Protein AF-A0A1E5VH76-F1 (afdb_monomer_lite)

Radius of gyration: 13.34 Å; chains: 1; bounding box: 28×21×42 Å

Sequence (83 aa):
MFPPGAMPRLEAFEFSIQLKDFSGGEFALDDLALGHLPSLQSVVVHLLDKWDVSKKIVRKVEEKLSHEADVHPNHPLLSTYYF

Organism: NCBI:txid888268

pLDDT: mean 89.19, std 12.12, range [45.88, 98.12]

Secondary structure (DSSP, 8-state):
-PPTT--TT--EEEEEEEGGGGTTSS--GGGG--TT-TT--EEEEEEE-GGGS-HHHHHHHHHHHHHHHHHSTT-PEEEEEE-

Structure (mmCIF, N/CA/C/O backbone):
data_AF-A0A1E5VH76-F1
#
_entry.id   AF-A0A1E5VH76-F1
#
loop_
_atom_site.group_PDB
_atom_site.id
_atom_site.type_symbol
_atom_site.label_atom_id
_atom_site.label_alt_id
_atom_site.label_comp_id
_atom_site.label_asym_id
_atom_site.label_entity_id
_atom_site.label_seq_id
_atom_site.pdbx_PDB_ins_code
_atom_site.Cartn_x
_atom_site.Cartn_y
_atom_site.Cartn_z
_atom_site.occupancy
_atom_site.B_iso_or_equiv
_atom_site.auth_seq_id
_atom_site.auth_comp_id
_atom_site.auth_asym_id
_atom_site.auth_atom_id
_atom_site.pdbx_PDB_model_num
ATOM 1 N N . MET A 1 1 ? 4.134 5.306 -27.322 1.00 48.59 1 MET A N 1
ATOM 2 C CA . MET A 1 1 ? 2.862 6.027 -27.111 1.00 48.59 1 MET A CA 1
ATOM 3 C C . MET A 1 1 ? 2.114 5.270 -26.034 1.00 48.59 1 MET A C 1
ATOM 5 O O . MET A 1 1 ? 2.007 4.058 -26.160 1.00 48.59 1 MET A O 1
ATOM 9 N N . PHE A 1 2 ? 1.732 5.925 -24.942 1.00 46.72 2 PHE A N 1
ATOM 10 C CA . PHE A 1 2 ? 1.047 5.256 -23.839 1.00 46.72 2 PHE A CA 1
ATOM 11 C C 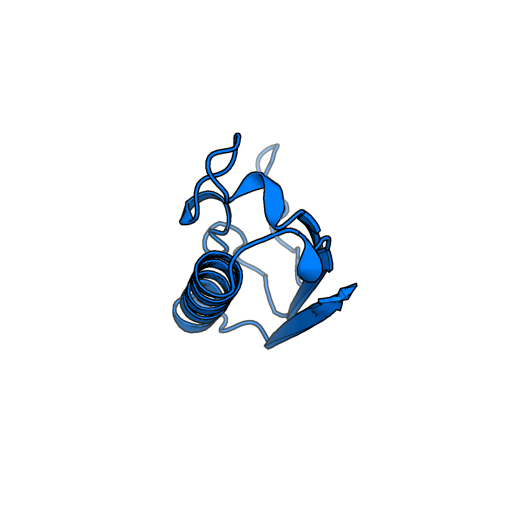. PHE A 1 2 ? -0.462 5.236 -24.091 1.00 46.72 2 PHE A C 1
ATOM 13 O O . PHE A 1 2 ? -0.973 6.216 -24.639 1.00 46.72 2 PHE A O 1
ATOM 20 N N . PRO A 1 3 ? -1.165 4.137 -23.769 1.00 55.78 3 PRO A N 1
ATOM 21 C CA . PRO A 1 3 ? -2.601 4.076 -23.977 1.00 55.78 3 PRO A CA 1
ATOM 22 C C . PRO A 1 3 ? -3.299 5.140 -23.114 1.00 55.78 3 PRO A C 1
ATOM 24 O O . PRO A 1 3 ? -2.823 5.444 -22.015 1.00 55.78 3 PRO A O 1
ATOM 27 N N . PRO A 1 4 ? -4.417 5.714 -23.586 1.00 45.88 4 PRO A N 1
ATOM 28 C CA . PRO A 1 4 ? -5.213 6.639 -22.788 1.00 45.88 4 PRO A CA 1
ATOM 29 C C . PRO A 1 4 ? -5.581 5.997 -21.439 1.00 45.88 4 PRO A C 1
ATOM 31 O O . PRO A 1 4 ? -6.181 4.926 -21.419 1.00 45.88 4 PRO A O 1
ATOM 34 N N . GLY A 1 5 ? -5.184 6.627 -20.327 1.00 58.31 5 GLY A N 1
ATOM 35 C CA . GLY A 1 5 ? -5.448 6.157 -18.957 1.00 58.31 5 GLY A CA 1
ATOM 36 C C . GLY A 1 5 ? -4.251 5.545 -18.216 1.00 58.31 5 GLY A C 1
ATOM 37 O O . GLY A 1 5 ? -4.288 5.448 -16.995 1.00 58.31 5 GLY A O 1
ATOM 38 N N . ALA A 1 6 ? -3.158 5.202 -18.901 1.00 58.41 6 ALA A N 1
ATOM 39 C CA . ALA A 1 6 ? -1.929 4.789 -18.232 1.00 58.41 6 ALA A CA 1
ATOM 40 C C . ALA A 1 6 ? -1.076 6.028 -17.948 1.00 58.41 6 ALA A C 1
ATOM 42 O O . ALA A 1 6 ? -0.547 6.622 -18.886 1.00 58.41 6 ALA A O 1
ATOM 43 N N . MET A 1 7 ? -0.943 6.407 -16.672 1.00 69.12 7 MET A N 1
ATOM 44 C CA . MET A 1 7 ? 0.155 7.242 -16.175 1.00 69.12 7 MET A CA 1
ATOM 45 C C . MET A 1 7 ? 1.378 6.339 -15.972 1.00 69.12 7 MET A C 1
ATOM 47 O O . MET A 1 7 ? 1.607 5.797 -14.897 1.00 69.12 7 MET A O 1
ATOM 51 N N . PRO A 1 8 ? 2.183 6.116 -17.007 1.00 64.50 8 PRO A N 1
ATOM 52 C CA . PRO A 1 8 ? 3.093 4.981 -17.090 1.00 64.50 8 PRO A CA 1
ATOM 53 C C . PRO A 1 8 ? 4.522 5.379 -16.727 1.00 64.50 8 PRO A C 1
ATOM 55 O O . PRO A 1 8 ? 5.449 4.625 -16.968 1.00 64.50 8 PRO A O 1
ATOM 58 N N . ARG A 1 9 ? 4.684 6.607 -16.232 1.00 81.88 9 ARG A N 1
ATOM 59 C CA . ARG A 1 9 ? 5.900 7.209 -15.692 1.00 81.88 9 ARG A CA 1
ATOM 60 C C . ARG A 1 9 ? 5.605 7.851 -14.336 1.00 81.88 9 ARG A C 1
ATOM 62 O O . ARG A 1 9 ? 6.319 8.754 -13.923 1.00 81.88 9 ARG A O 1
ATOM 69 N N . LEU A 1 10 ? 4.495 7.476 -13.694 1.00 90.44 10 LEU A N 1
ATOM 70 C CA . LEU A 1 10 ? 4.187 7.985 -12.367 1.00 90.44 10 LEU A CA 1
ATOM 71 C C . LEU A 1 10 ? 5.172 7.354 -11.390 1.00 90.44 10 LEU A C 1
ATOM 73 O O . LEU A 1 10 ? 5.007 6.205 -11.001 1.00 90.44 10 LEU A O 1
ATOM 77 N N . GLU A 1 11 ? 6.227 8.096 -11.079 1.00 93.75 11 GLU A N 1
ATOM 78 C CA . GLU A 1 11 ? 7.300 7.655 -10.189 1.00 93.75 11 GLU A CA 1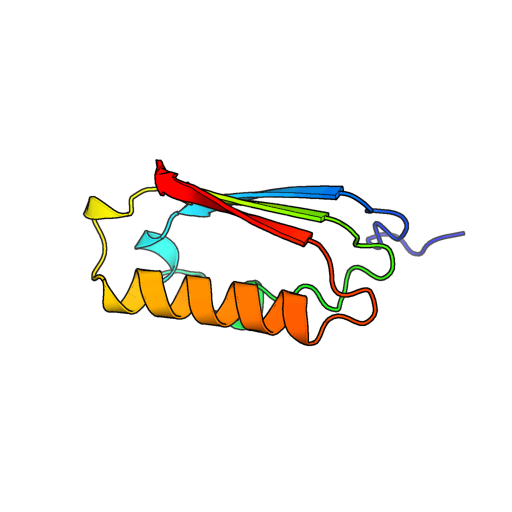
ATOM 79 C C . GLU A 1 11 ? 6.989 7.988 -8.729 1.00 93.75 11 GLU A C 1
ATOM 81 O O . GLU A 1 11 ? 7.247 7.175 -7.845 1.00 93.75 11 GLU A O 1
ATOM 86 N N . ALA A 1 12 ? 6.375 9.143 -8.473 1.00 95.25 12 ALA A N 1
ATOM 87 C CA . ALA A 1 12 ? 5.936 9.562 -7.149 1.00 95.25 12 ALA A CA 1
ATOM 88 C C . ALA A 1 12 ? 4.425 9.783 -7.154 1.00 95.25 12 ALA A C 1
ATOM 90 O O . ALA A 1 12 ? 3.916 10.538 -7.986 1.00 95.25 12 ALA A O 1
ATOM 91 N N . PHE A 1 13 ? 3.719 9.135 -6.230 1.00 94.62 13 PHE A N 1
ATOM 92 C CA . PHE A 1 13 ? 2.276 9.266 -6.096 1.00 94.62 13 PHE A CA 1
ATOM 93 C C . PHE A 1 13 ? 1.894 9.674 -4.677 1.00 94.62 13 PHE A C 1
ATOM 95 O O . PHE A 1 13 ? 2.222 8.990 -3.713 1.00 94.62 13 PHE A O 1
ATOM 102 N N . GLU A 1 14 ? 1.197 10.797 -4.555 1.00 96.12 14 GLU A N 1
ATOM 103 C CA . GLU A 1 14 ? 0.740 11.334 -3.280 1.00 96.12 14 GLU A CA 1
ATOM 104 C C . GLU A 1 14 ? -0.776 11.503 -3.309 1.00 96.12 14 GLU A C 1
ATOM 106 O O . GLU A 1 14 ? -1.319 12.098 -4.243 1.00 96.12 14 GLU A O 1
ATOM 111 N N . PHE A 1 15 ? -1.462 10.963 -2.303 1.00 95.00 15 PHE A N 1
ATOM 112 C CA . PHE A 1 15 ? -2.916 11.046 -2.203 1.00 95.00 15 PHE A CA 1
ATOM 113 C C . PHE A 1 15 ? -3.408 10.944 -0.756 1.00 95.00 15 PHE A C 1
ATOM 115 O O . PHE A 1 15 ? -2.678 10.543 0.152 1.00 95.00 15 PHE A O 1
ATOM 122 N N . SER A 1 16 ? -4.671 11.312 -0.545 1.00 95.62 16 SER A N 1
ATOM 123 C CA . SER A 1 16 ? -5.323 11.272 0.765 1.00 95.62 16 SER A CA 1
ATOM 124 C C . SER A 1 16 ? -6.437 10.235 0.788 1.00 95.62 16 SER A C 1
ATOM 126 O O . SER A 1 16 ? -7.180 10.091 -0.181 1.00 95.62 16 SER A O 1
ATOM 128 N N . ILE A 1 17 ? -6.582 9.556 1.921 1.00 93.94 17 ILE A N 1
ATOM 129 C CA . ILE A 1 17 ? -7.640 8.587 2.190 1.00 93.94 17 ILE A CA 1
ATOM 130 C C . ILE A 1 17 ? -8.459 9.081 3.379 1.00 93.94 17 ILE A C 1
ATOM 132 O O . ILE A 1 17 ? -7.905 9.344 4.446 1.00 93.94 17 ILE A O 1
ATOM 136 N N . GLN A 1 18 ? -9.781 9.136 3.229 1.00 94.00 18 GLN A N 1
ATOM 137 C CA . GLN A 1 18 ? -10.684 9.272 4.370 1.00 94.00 18 GLN A CA 1
ATOM 138 C C . GLN A 1 18 ? -10.939 7.881 4.953 1.00 94.00 18 GLN A C 1
ATOM 140 O O . GLN A 1 18 ? -11.579 7.037 4.330 1.00 94.00 18 GLN A O 1
ATOM 145 N N . LEU A 1 19 ? -10.435 7.606 6.158 1.00 92.44 19 LEU A N 1
ATOM 146 C CA . LEU A 1 19 ? -10.514 6.258 6.733 1.00 92.44 19 LEU A CA 1
ATOM 147 C C . LEU A 1 19 ? -11.957 5.785 6.966 1.00 92.44 19 LEU A C 1
ATOM 149 O O . LEU A 1 19 ? -12.223 4.579 6.948 1.00 92.44 19 LEU A O 1
ATOM 153 N N . LYS A 1 20 ? -12.893 6.719 7.171 1.00 91.56 20 LYS A N 1
ATOM 154 C CA . LYS A 1 20 ? -14.323 6.421 7.331 1.00 91.56 20 LYS A CA 1
ATOM 155 C C . LYS A 1 20 ? -14.929 5.743 6.104 1.00 91.56 20 LYS A C 1
ATOM 157 O O . LYS A 1 20 ? -15.823 4.915 6.267 1.00 91.56 20 LYS A O 1
ATOM 162 N N . ASP A 1 21 ? -14.378 5.990 4.919 1.00 91.75 21 ASP A N 1
ATOM 163 C CA . ASP A 1 21 ? -14.861 5.400 3.672 1.00 91.75 21 ASP A CA 1
ATOM 164 C C . ASP A 1 21 ? -14.636 3.877 3.629 1.00 91.75 21 ASP A C 1
ATOM 166 O O . ASP A 1 21 ? -15.379 3.153 2.974 1.00 91.75 21 ASP A O 1
ATOM 170 N N . PHE A 1 22 ? -13.688 3.366 4.424 1.00 90.06 22 PHE A N 1
ATOM 171 C CA . PHE A 1 22 ? -13.407 1.934 4.585 1.00 90.06 22 PHE A CA 1
ATOM 172 C C . PHE A 1 22 ? -14.200 1.285 5.733 1.00 90.06 22 PHE A C 1
ATOM 174 O O . PHE A 1 22 ? -14.127 0.071 5.947 1.00 90.06 22 PHE A O 1
ATOM 181 N N . SER A 1 23 ? -14.983 2.062 6.489 1.00 85.75 23 SER A N 1
ATOM 182 C CA . SER A 1 23 ? -15.824 1.573 7.589 1.00 85.75 23 SER A CA 1
ATOM 183 C C . SER A 1 23 ? -17.231 1.178 7.111 1.00 85.75 23 SER A C 1
ATOM 185 O O . SER A 1 23 ? -18.227 1.502 7.757 1.00 85.75 23 SER A O 1
ATOM 187 N N . GLY A 1 24 ? -17.308 0.455 5.987 1.00 77.81 24 GLY A N 1
ATOM 188 C CA . GLY A 1 24 ? -18.566 0.069 5.330 1.00 77.81 24 GLY A CA 1
ATOM 189 C C . GLY A 1 24 ? -19.074 1.076 4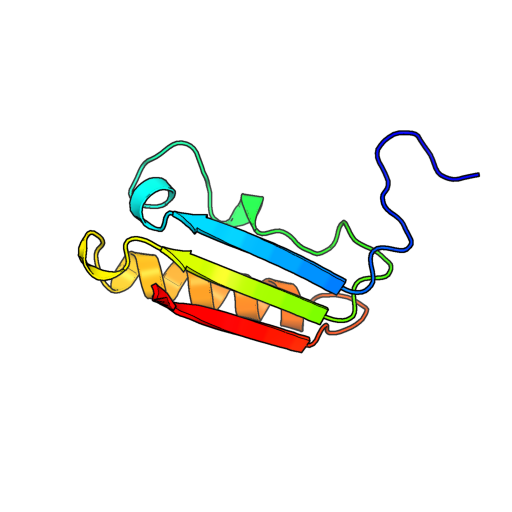.292 1.00 77.81 24 GLY A C 1
ATOM 190 O O . GLY A 1 24 ? -20.260 1.047 3.972 1.00 77.81 24 GLY A O 1
ATOM 191 N N . GLY A 1 25 ? -18.201 1.972 3.820 1.00 73.81 25 GLY A N 1
ATOM 192 C CA . GLY A 1 25 ? -18.483 2.933 2.756 1.00 73.81 25 GLY A CA 1
ATOM 193 C C . GLY A 1 25 ? -18.234 2.369 1.353 1.00 73.81 25 GLY A C 1
ATOM 194 O O . GLY A 1 25 ? -18.288 1.161 1.134 1.00 73.81 25 GLY A O 1
ATOM 195 N N . GLU A 1 26 ? -18.000 3.273 0.401 1.00 81.38 26 GLU A N 1
ATOM 196 C CA . GLU A 1 26 ? -17.897 2.982 -1.037 1.00 81.38 26 GLU A CA 1
ATOM 197 C C . GLU A 1 26 ? -16.641 2.180 -1.415 1.00 81.38 26 GLU A C 1
ATOM 199 O O . GLU A 1 26 ? -16.668 1.443 -2.399 1.00 81.38 26 GLU A O 1
ATOM 204 N N . PHE A 1 27 ? -15.572 2.277 -0.619 1.00 86.25 27 PHE A N 1
ATOM 205 C CA . PHE A 1 27 ? -14.259 1.740 -0.971 1.00 86.25 27 PHE A CA 1
ATOM 206 C C . PHE A 1 27 ? -13.945 0.413 -0.271 1.00 86.25 27 PHE A C 1
ATOM 208 O O . PHE A 1 27 ? -14.120 0.241 0.942 1.00 86.25 27 PHE A O 1
ATOM 215 N N . ALA A 1 28 ? -13.414 -0.525 -1.049 1.00 90.44 28 ALA A N 1
ATOM 216 C CA . ALA A 1 28 ? -12.849 -1.782 -0.593 1.00 90.44 28 ALA A CA 1
ATOM 217 C C . ALA A 1 28 ? -11.325 -1.671 -0.445 1.00 90.44 28 ALA A C 1
ATOM 219 O O . ALA A 1 28 ? -10.664 -0.867 -1.093 1.00 90.44 28 ALA A O 1
ATOM 220 N N . LEU A 1 29 ? -10.725 -2.537 0.378 1.00 91.56 29 LEU A N 1
ATOM 221 C CA . LEU A 1 29 ? -9.263 -2.579 0.533 1.00 91.56 29 LEU A CA 1
ATOM 222 C C . LEU A 1 29 ? -8.532 -2.829 -0.795 1.00 91.56 29 LEU A C 1
ATOM 224 O O . LEU A 1 29 ? -7.402 -2.381 -0.955 1.00 91.56 29 LEU A O 1
ATOM 228 N N . ASP A 1 30 ? -9.156 -3.528 -1.742 1.00 92.06 30 ASP A N 1
ATOM 229 C CA . ASP A 1 30 ? -8.561 -3.802 -3.053 1.00 92.06 30 ASP A CA 1
ATOM 230 C C . ASP A 1 30 ? -8.472 -2.564 -3.954 1.00 92.06 30 ASP A C 1
ATOM 232 O O . ASP A 1 30 ? -7.654 -2.549 -4.870 1.00 92.06 30 ASP A O 1
ATOM 236 N N . ASP A 1 31 ? -9.197 -1.487 -3.637 1.00 92.94 31 ASP A N 1
ATOM 237 C CA . ASP A 1 31 ? -9.060 -0.200 -4.330 1.00 92.94 31 ASP A CA 1
ATOM 238 C C . ASP A 1 31 ? -7.719 0.491 -4.016 1.00 92.94 31 ASP A C 1
ATOM 240 O O . ASP A 1 31 ? -7.333 1.445 -4.686 1.00 92.94 31 ASP A O 1
ATOM 244 N N . LEU A 1 32 ? -6.968 -0.014 -3.026 1.00 94.19 32 LEU A N 1
ATOM 245 C CA . LEU A 1 32 ? -5.613 0.437 -2.693 1.00 94.19 32 LEU A CA 1
ATOM 246 C C . LEU A 1 32 ? -4.525 -0.224 -3.556 1.00 94.19 32 LEU A C 1
ATOM 248 O O . LEU A 1 32 ? -3.341 -0.055 -3.269 1.00 94.19 32 LEU A O 1
ATOM 252 N N . ALA A 1 33 ? -4.902 -0.992 -4.582 1.00 93.12 33 ALA A N 1
ATOM 253 C CA . ALA A 1 33 ? -3.960 -1.713 -5.427 1.00 93.12 33 ALA A CA 1
ATOM 254 C C . ALA A 1 33 ? -2.962 -0.775 -6.122 1.00 93.12 33 ALA A C 1
ATOM 256 O O . ALA A 1 33 ? -3.359 0.115 -6.872 1.00 93.12 33 ALA A O 1
ATOM 257 N N . LEU A 1 34 ? -1.660 -1.023 -5.957 1.00 92.81 34 LEU A N 1
ATOM 258 C CA . LEU A 1 34 ? -0.602 -0.204 -6.574 1.00 92.81 34 LEU A CA 1
ATOM 259 C C . LEU A 1 34 ? -0.004 -0.841 -7.835 1.00 92.81 34 LEU A C 1
ATOM 261 O O . LEU A 1 34 ? 0.605 -0.149 -8.647 1.00 92.81 34 LEU A O 1
ATOM 265 N N . GLY A 1 35 ? -0.211 -2.147 -8.042 1.00 89.88 35 GLY A N 1
ATOM 266 C CA . GLY A 1 35 ? 0.421 -2.931 -9.116 1.00 89.88 35 GLY A CA 1
ATOM 267 C C . GLY A 1 35 ? 0.126 -2.473 -10.550 1.00 89.88 35 GLY A C 1
ATOM 268 O O . GLY A 1 35 ? 0.781 -2.922 -11.488 1.00 89.88 35 GLY A O 1
ATOM 269 N N . HIS A 1 36 ? -0.840 -1.573 -10.740 1.00 88.06 36 HIS A N 1
ATOM 270 C CA . HIS A 1 36 ? -1.177 -0.998 -12.040 1.00 88.06 36 HIS A CA 1
ATOM 271 C C . HIS A 1 36 ? -0.296 0.208 -12.428 1.00 88.06 36 HIS A C 1
ATOM 273 O O . HIS A 1 36 ? -0.457 0.747 -13.525 1.00 88.06 36 HIS A O 1
ATOM 279 N N . LEU A 1 37 ? 0.638 0.629 -11.564 1.00 91.19 37 LEU A N 1
ATOM 280 C CA . LEU A 1 37 ? 1.528 1.776 -11.766 1.00 91.19 37 LEU A CA 1
ATOM 281 C C . LEU A 1 37 ? 2.977 1.312 -12.028 1.00 91.19 37 LEU A C 1
ATOM 283 O O . LEU A 1 37 ? 3.810 1.292 -11.125 1.00 91.19 37 LEU A O 1
ATOM 287 N N . PRO A 1 38 ? 3.340 0.976 -13.281 1.00 89.12 38 PRO A N 1
ATOM 288 C CA . PRO A 1 38 ? 4.578 0.249 -13.588 1.00 89.12 38 PRO A CA 1
ATOM 289 C C . PRO A 1 38 ? 5.878 1.014 -13.290 1.00 89.12 38 PRO A C 1
ATOM 291 O O . PRO A 1 38 ? 6.942 0.403 -13.219 1.00 89.12 38 PRO A O 1
ATOM 294 N N . SER A 1 39 ? 5.825 2.337 -13.128 1.00 91.56 39 SER A N 1
ATOM 295 C CA . SER A 1 39 ? 6.997 3.173 -12.826 1.00 91.56 39 SER A CA 1
ATOM 296 C C . SER A 1 39 ? 7.043 3.672 -11.391 1.00 91.56 39 SER A C 1
ATOM 298 O O . SER A 1 39 ? 7.925 4.461 -11.076 1.00 91.56 39 SER A O 1
ATOM 300 N N . LEU A 1 40 ? 6.133 3.221 -10.527 1.00 94.38 40 LEU A N 1
ATOM 301 C CA . LEU A 1 40 ? 6.022 3.735 -9.169 1.00 94.38 40 LEU A CA 1
ATOM 302 C C . LEU A 1 40 ? 7.284 3.434 -8.359 1.00 94.38 40 LEU A C 1
ATOM 304 O O . LEU A 1 40 ? 7.749 2.297 -8.343 1.00 94.38 40 LEU A O 1
ATOM 308 N N . GLN A 1 41 ? 7.823 4.456 -7.702 1.00 95.75 41 GLN A N 1
ATOM 309 C CA . GLN A 1 41 ? 9.018 4.399 -6.854 1.00 95.75 41 GLN A CA 1
ATOM 310 C C . GLN A 1 41 ? 8.759 4.954 -5.450 1.00 95.75 41 GLN A C 1
ATOM 312 O O . GLN A 1 41 ? 9.440 4.565 -4.506 1.00 95.75 41 GLN A O 1
ATOM 317 N N . SER A 1 42 ? 7.789 5.856 -5.292 1.00 97.50 42 SER A N 1
ATOM 318 C CA . SER A 1 42 ? 7.446 6.458 -4.005 1.00 97.50 42 SER A CA 1
ATOM 319 C C . SER A 1 42 ? 5.946 6.692 -3.890 1.00 97.50 42 SER A C 1
ATOM 321 O O . SER A 1 42 ? 5.304 7.137 -4.845 1.00 97.50 42 SER A O 1
ATOM 323 N N . VAL A 1 43 ? 5.401 6.406 -2.710 1.00 97.56 43 VAL A N 1
ATOM 324 C CA . VAL A 1 43 ? 3.998 6.603 -2.363 1.00 97.56 43 VAL A CA 1
ATOM 325 C C . VAL A 1 43 ? 3.893 7.336 -1.037 1.00 97.56 43 VAL A C 1
ATOM 327 O O . VAL A 1 43 ? 4.416 6.887 -0.016 1.00 97.56 43 VAL A O 1
ATOM 330 N N . VAL A 1 44 ? 3.162 8.444 -1.045 1.00 98.12 44 VAL A N 1
ATOM 331 C CA . VAL A 1 44 ? 2.811 9.197 0.156 1.00 98.12 44 VAL A CA 1
ATOM 332 C C . VAL A 1 44 ? 1.302 9.135 0.347 1.00 98.12 44 VAL A C 1
ATOM 334 O O . VAL A 1 44 ? 0.541 9.492 -0.550 1.00 98.12 44 VAL A O 1
ATOM 337 N N . VAL A 1 45 ? 0.866 8.680 1.519 1.00 97.56 45 VAL A N 1
ATOM 338 C CA . VAL A 1 45 ? -0.556 8.547 1.843 1.00 97.56 45 VAL A CA 1
ATOM 339 C C . VAL A 1 45 ? -0.894 9.355 3.085 1.00 97.56 45 VAL A C 1
ATOM 341 O O . VAL A 1 45 ? -0.338 9.130 4.161 1.00 97.56 45 VAL A O 1
ATOM 344 N N . HIS A 1 46 ? -1.852 10.266 2.953 1.00 97.19 46 HIS A N 1
ATOM 345 C CA . HIS A 1 46 ? -2.408 11.019 4.076 1.00 97.19 46 HIS A CA 1
ATOM 346 C C . HIS A 1 46 ? -3.694 10.351 4.563 1.00 97.19 46 HIS A C 1
ATOM 348 O O . HIS A 1 46 ? -4.699 10.330 3.858 1.00 97.19 46 HIS A O 1
ATOM 354 N N . LEU A 1 47 ? -3.663 9.783 5.764 1.00 95.12 47 LEU A N 1
ATOM 355 C CA . LEU A 1 47 ? -4.781 9.099 6.406 1.00 95.12 47 LEU A CA 1
ATOM 356 C C . LEU A 1 47 ? -5.572 10.088 7.270 1.00 95.12 47 LEU A C 1
ATOM 358 O O . LEU A 1 47 ? -5.121 10.472 8.350 1.00 95.12 47 LEU A O 1
ATOM 362 N N . LEU A 1 48 ? -6.747 10.478 6.781 1.00 94.00 48 LEU A N 1
ATOM 363 C CA . LEU A 1 48 ? -7.658 11.425 7.425 1.00 94.00 48 LEU A CA 1
ATOM 364 C C . LEU A 1 48 ? -8.690 10.699 8.303 1.00 94.00 48 LEU A C 1
ATOM 366 O O . LEU A 1 48 ? -8.979 9.517 8.091 1.00 94.00 48 LEU A O 1
ATOM 370 N N . ASP A 1 49 ? -9.295 11.426 9.245 1.00 89.12 49 ASP A N 1
ATOM 371 C CA . ASP A 1 49 ? -10.409 10.973 10.099 1.00 89.12 49 ASP A CA 1
ATOM 372 C C . ASP A 1 49 ? -10.059 9.751 10.971 1.00 89.12 49 ASP A C 1
ATOM 374 O O . ASP A 1 49 ? -10.909 8.927 11.320 1.00 89.12 49 ASP A O 1
ATOM 378 N N . LYS A 1 50 ? -8.783 9.613 11.360 1.00 85.75 50 LYS A N 1
ATOM 379 C CA . LYS A 1 50 ? -8.296 8.468 12.155 1.00 85.75 50 LYS A CA 1
ATOM 380 C C . LYS A 1 50 ? -9.065 8.276 13.465 1.00 85.75 50 LYS A C 1
ATOM 382 O O . LYS A 1 50 ? -9.227 7.145 13.924 1.00 85.75 50 LYS A O 1
ATOM 387 N N . TRP A 1 51 ? -9.496 9.375 14.080 1.00 85.56 51 TRP A N 1
ATOM 388 C CA . TRP A 1 51 ? -10.192 9.376 15.369 1.00 85.56 51 TRP A CA 1
ATOM 389 C C . TRP A 1 51 ? -11.660 8.955 15.265 1.00 85.56 51 TRP A C 1
ATOM 391 O O . TRP A 1 51 ? -12.220 8.497 16.260 1.00 85.56 51 TRP A O 1
ATOM 401 N N . ASP A 1 52 ? -12.241 9.031 14.068 1.00 85.50 52 ASP A N 1
ATOM 402 C CA . ASP A 1 52 ? -13.651 8.724 13.820 1.00 85.50 52 ASP A CA 1
ATOM 403 C C . ASP A 1 52 ? -13.877 7.254 13.435 1.00 85.50 52 ASP A C 1
ATOM 405 O O . ASP A 1 52 ? -15.015 6.795 13.329 1.00 85.50 52 ASP A O 1
ATOM 409 N N . VAL A 1 53 ? -12.799 6.479 13.260 1.00 88.25 53 VAL A N 1
ATOM 410 C CA . VAL A 1 53 ? -12.861 5.064 12.880 1.00 88.25 53 VAL A CA 1
ATOM 411 C C . VAL A 1 53 ? -12.244 4.132 13.915 1.00 88.25 53 VAL A C 1
ATOM 413 O O . VAL A 1 53 ? -11.364 4.479 14.702 1.00 88.25 53 VAL A O 1
ATOM 416 N N . SER A 1 54 ? -12.674 2.868 13.894 1.00 91.62 54 SER A N 1
ATOM 417 C CA . SER A 1 54 ? -12.075 1.857 14.765 1.00 91.62 54 SER A CA 1
ATOM 418 C C . SER A 1 54 ? -10.607 1.599 14.400 1.00 91.62 54 SER A C 1
ATOM 420 O O . SER A 1 54 ? -10.254 1.482 13.224 1.00 91.62 54 SER A O 1
ATOM 422 N N . LYS A 1 55 ? -9.759 1.365 15.413 1.00 91.62 55 LYS A N 1
ATOM 423 C CA . LYS A 1 55 ? -8.345 0.967 15.230 1.00 91.62 55 LYS A CA 1
ATOM 424 C C . LYS A 1 55 ? -8.168 -0.239 14.298 1.00 91.62 55 LYS A C 1
ATOM 426 O O . LYS A 1 55 ? -7.132 -0.382 13.661 1.00 91.62 55 LYS A O 1
ATOM 431 N N . LYS A 1 56 ? -9.181 -1.109 14.213 1.00 92.81 56 LYS A N 1
ATOM 432 C CA . LYS A 1 56 ? -9.194 -2.269 13.314 1.00 92.81 56 LYS A CA 1
ATOM 433 C C . LYS A 1 56 ? -9.226 -1.857 11.840 1.00 92.81 56 LYS A C 1
ATOM 435 O O . LYS A 1 56 ? -8.578 -2.521 11.041 1.00 92.81 56 LYS A O 1
ATOM 440 N N . ILE A 1 57 ? -9.976 -0.813 11.484 1.00 92.38 57 ILE A N 1
ATOM 441 C CA . ILE A 1 57 ? -10.032 -0.300 10.106 1.00 92.38 57 ILE A CA 1
ATOM 442 C C . ILE A 1 57 ? -8.70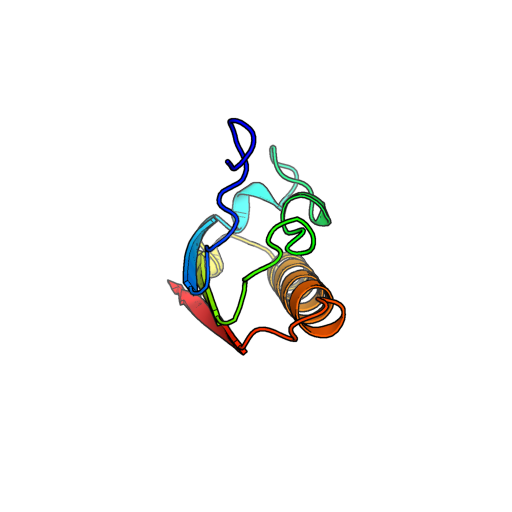5 0.354 9.742 1.00 92.38 57 ILE A C 1
ATOM 444 O O . ILE A 1 57 ? -8.128 -0.012 8.724 1.00 92.38 57 ILE A O 1
ATOM 448 N N . VAL A 1 58 ? -8.177 1.212 10.621 1.00 93.75 58 VAL A N 1
ATOM 449 C CA . VAL A 1 58 ? -6.862 1.846 10.434 1.00 93.75 58 VAL A CA 1
ATOM 450 C C . VAL A 1 58 ? -5.790 0.796 10.136 1.00 93.75 58 VAL A C 1
ATOM 452 O O . VAL A 1 58 ? -5.141 0.851 9.098 1.00 93.75 58 VAL A O 1
ATOM 455 N N . ARG A 1 59 ? -5.691 -0.231 10.991 1.00 95.00 59 ARG A N 1
ATOM 456 C CA . ARG A 1 59 ? -4.705 -1.302 10.825 1.00 95.00 59 ARG A CA 1
ATOM 457 C C . ARG A 1 59 ? -4.872 -2.062 9.506 1.00 95.00 59 ARG A C 1
ATOM 459 O O . ARG A 1 59 ? -3.882 -2.381 8.870 1.00 95.00 59 ARG A O 1
ATOM 466 N N . LYS A 1 60 ? -6.107 -2.346 9.081 1.00 95.25 60 LYS A N 1
ATOM 467 C CA . LYS A 1 60 ? -6.363 -3.045 7.810 1.00 95.25 60 LYS A CA 1
ATOM 468 C C . LYS A 1 60 ? -5.904 -2.240 6.594 1.00 95.25 60 LYS A C 1
ATOM 470 O O . LYS A 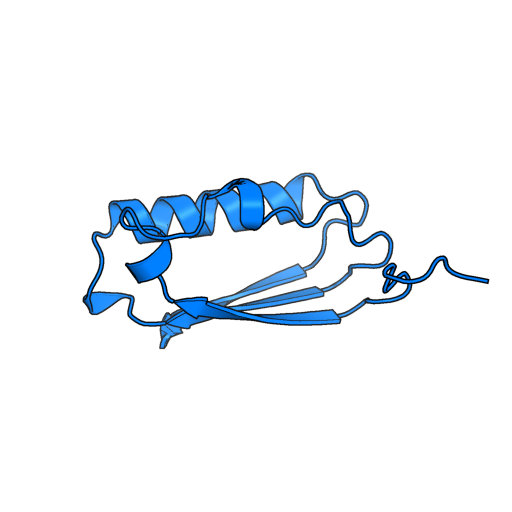1 60 ? -5.369 -2.826 5.660 1.00 95.25 60 LYS A O 1
ATOM 475 N N . VAL A 1 61 ? -6.139 -0.928 6.600 1.00 95.44 61 VAL A N 1
ATOM 476 C CA . VAL A 1 61 ? -5.698 -0.030 5.522 1.00 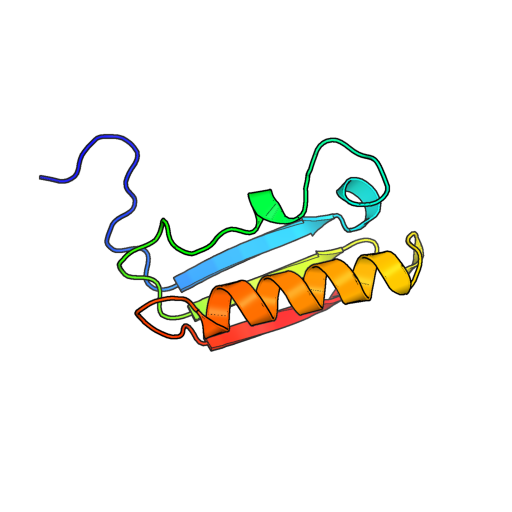95.44 61 VAL A CA 1
ATOM 477 C C . VAL A 1 61 ? -4.172 0.025 5.479 1.00 95.44 61 VAL A C 1
ATOM 479 O O . VAL A 1 61 ? -3.591 -0.133 4.413 1.00 95.44 61 VAL A O 1
ATOM 482 N N . GLU A 1 62 ? -3.514 0.154 6.632 1.00 95.69 62 GLU A N 1
ATOM 483 C CA . GLU A 1 62 ? -2.047 0.155 6.723 1.00 95.69 62 GLU A CA 1
ATOM 484 C C . GLU A 1 62 ? -1.428 -1.176 6.283 1.00 95.69 62 GLU A C 1
ATOM 486 O O . GLU A 1 62 ? -0.502 -1.182 5.477 1.00 95.69 62 GLU A O 1
ATOM 491 N N . GLU A 1 63 ? -1.960 -2.305 6.766 1.00 97.31 63 GLU A N 1
ATOM 492 C CA . GLU A 1 63 ? -1.522 -3.650 6.371 1.00 97.31 63 GLU A CA 1
ATOM 493 C C . GLU A 1 63 ? -1.662 -3.847 4.855 1.00 97.31 63 GLU A C 1
ATOM 495 O O . GLU A 1 63 ? -0.758 -4.390 4.222 1.00 97.31 63 GLU A O 1
ATOM 500 N N . LYS A 1 64 ? -2.762 -3.369 4.254 1.00 97.56 64 LYS A N 1
ATOM 501 C CA . LYS A 1 64 ? -2.972 -3.443 2.805 1.00 97.56 64 LYS A CA 1
ATOM 502 C C . LYS A 1 64 ? -2.002 -2.544 2.039 1.00 97.56 64 LYS A C 1
ATOM 504 O O . LYS A 1 64 ? -1.397 -3.028 1.094 1.00 97.56 64 LYS A O 1
ATOM 509 N N . LEU A 1 65 ? -1.808 -1.288 2.446 1.00 97.50 65 LEU A N 1
ATOM 510 C CA . LEU A 1 65 ? -0.850 -0.381 1.797 1.00 97.50 65 LEU A CA 1
ATOM 511 C C . LEU A 1 65 ? 0.581 -0.927 1.858 1.00 97.50 65 LEU A C 1
ATOM 513 O O . LEU A 1 65 ? 1.282 -0.910 0.849 1.00 97.50 65 LEU A O 1
ATOM 517 N N . SER A 1 66 ? 0.994 -1.450 3.018 1.00 97.69 66 SER A N 1
ATOM 518 C CA . SER A 1 66 ? 2.298 -2.100 3.173 1.00 97.69 66 SER A CA 1
ATOM 519 C C . SER A 1 66 ? 2.412 -3.300 2.244 1.00 97.69 66 SER A C 1
ATOM 521 O O . SER A 1 66 ? 3.382 -3.404 1.505 1.00 97.69 66 SER A O 1
ATOM 523 N N . HIS A 1 67 ? 1.396 -4.167 2.223 1.00 98.06 67 HIS A N 1
ATOM 524 C CA . HIS A 1 67 ? 1.390 -5.334 1.351 1.00 98.06 67 HIS A CA 1
ATOM 525 C C . HIS A 1 67 ? 1.499 -4.952 -0.129 1.00 98.06 67 HIS A C 1
ATOM 527 O O . HIS A 1 67 ? 2.305 -5.541 -0.840 1.00 98.06 67 HIS A O 1
ATOM 533 N N . GLU A 1 68 ? 0.728 -3.962 -0.589 1.00 97.56 68 GLU A N 1
ATOM 534 C CA . GLU A 1 68 ? 0.759 -3.494 -1.979 1.00 97.56 68 GLU A CA 1
ATOM 535 C C . GLU A 1 68 ? 2.123 -2.914 -2.362 1.00 97.56 68 GLU A C 1
ATOM 537 O O . GLU A 1 68 ? 2.596 -3.181 -3.462 1.00 97.56 68 GLU A O 1
ATOM 542 N N . ALA A 1 69 ? 2.788 -2.179 -1.465 1.00 97.12 69 ALA A N 1
ATOM 543 C CA . ALA A 1 69 ? 4.155 -1.712 -1.687 1.00 97.12 69 ALA A CA 1
ATOM 544 C C . ALA A 1 69 ? 5.168 -2.875 -1.696 1.00 97.12 69 ALA A C 1
ATOM 546 O O . ALA A 1 69 ? 6.039 -2.929 -2.564 1.00 97.12 69 ALA A O 1
ATOM 547 N N . ASP A 1 70 ? 5.024 -3.839 -0.785 1.00 97.62 70 ASP A N 1
ATOM 548 C CA . ASP A 1 70 ? 5.932 -4.981 -0.648 1.00 97.62 70 ASP A CA 1
ATOM 549 C C . ASP A 1 70 ? 5.875 -5.931 -1.849 1.00 97.62 70 ASP A C 1
ATOM 551 O O . ASP A 1 70 ? 6.905 -6.467 -2.249 1.00 97.62 70 ASP A O 1
ATOM 555 N N . VAL A 1 71 ? 4.697 -6.155 -2.440 1.00 96.81 71 VAL A N 1
ATOM 556 C CA . VAL A 1 71 ? 4.540 -7.039 -3.613 1.00 96.81 71 VAL A CA 1
ATOM 557 C C . VAL A 1 71 ? 4.691 -6.309 -4.950 1.00 96.81 71 VAL A C 1
ATOM 559 O O . VAL A 1 71 ? 4.704 -6.955 -6.001 1.00 96.81 71 VAL A O 1
ATOM 562 N N . HIS A 1 72 ? 4.798 -4.977 -4.938 1.00 95.56 72 HIS A N 1
ATOM 563 C CA . HIS A 1 72 ? 4.968 -4.188 -6.153 1.00 95.56 72 HIS A CA 1
ATOM 564 C C . HIS A 1 72 ? 6.329 -4.484 -6.814 1.00 95.56 72 HIS A C 1
ATOM 566 O O . HIS A 1 72 ? 7.344 -4.480 -6.119 1.00 95.56 72 HIS A O 1
ATOM 572 N N . PRO A 1 73 ? 6.413 -4.629 -8.153 1.00 94.00 73 PRO A N 1
ATOM 573 C CA . PRO A 1 73 ? 7.666 -4.960 -8.846 1.00 94.00 73 PRO A CA 1
ATOM 574 C C . PRO A 1 73 ? 8.850 -4.024 -8.558 1.00 94.00 73 PRO A C 1
ATOM 576 O O . PRO A 1 73 ? 10.001 -4.450 -8.601 1.00 94.00 73 PRO A O 1
ATOM 579 N N . ASN A 1 74 ? 8.568 -2.752 -8.272 1.00 94.69 74 ASN A N 1
ATOM 580 C CA . ASN A 1 74 ? 9.588 -1.743 -7.966 1.00 94.69 74 ASN A CA 1
ATOM 581 C C . ASN A 1 74 ? 9.809 -1.510 -6.462 1.00 94.69 74 ASN A C 1
ATOM 583 O O . ASN A 1 74 ? 10.638 -0.670 -6.128 1.00 94.69 74 ASN A O 1
ATOM 587 N N . HIS A 1 75 ? 9.061 -2.183 -5.578 1.00 95.75 75 HIS A N 1
ATOM 588 C CA . HIS A 1 75 ? 9.105 -1.987 -4.121 1.00 95.75 75 HIS A CA 1
ATOM 589 C C . HIS A 1 75 ? 9.154 -0.498 -3.705 1.00 95.75 75 HIS A C 1
ATOM 591 O O . HIS A 1 75 ? 10.166 -0.043 -3.163 1.00 95.75 75 HIS A O 1
ATOM 597 N N . PRO A 1 76 ? 8.113 0.300 -4.018 1.00 97.06 76 PRO A N 1
ATOM 598 C CA . PRO A 1 76 ? 8.149 1.735 -3.805 1.00 97.06 76 PRO A CA 1
ATOM 599 C C . PRO A 1 76 ? 8.270 2.076 -2.318 1.00 97.06 76 PRO A C 1
ATOM 601 O O . PRO A 1 76 ? 7.730 1.385 -1.454 1.00 97.06 76 PRO A O 1
ATOM 604 N N . LEU A 1 77 ? 8.930 3.195 -2.022 1.00 98.06 77 LEU A N 1
ATOM 605 C CA . LEU A 1 77 ? 8.980 3.734 -0.669 1.00 98.06 77 LEU A CA 1
ATOM 606 C C . LEU A 1 77 ? 7.579 4.187 -0.248 1.00 98.06 77 LEU A C 1
ATOM 608 O O . LEU A 1 77 ? 7.027 5.103 -0.851 1.00 98.06 77 LEU A O 1
ATOM 612 N N . LEU A 1 78 ? 7.028 3.589 0.806 1.00 98.06 78 LEU A N 1
ATOM 613 C CA . LEU A 1 78 ? 5.745 3.988 1.378 1.00 98.06 78 LEU A CA 1
ATOM 614 C C . LEU A 1 78 ? 5.949 4.913 2.584 1.00 98.06 78 LEU A C 1
ATOM 616 O O . LEU A 1 78 ? 6.673 4.581 3.520 1.00 98.06 78 LEU A O 1
ATOM 620 N N . SER A 1 79 ? 5.273 6.061 2.584 1.00 97.94 79 SER A N 1
ATOM 621 C CA . SER A 1 79 ? 5.186 6.975 3.727 1.00 97.94 79 SER A CA 1
ATOM 622 C C . SER A 1 79 ? 3.728 7.280 4.047 1.00 97.94 79 SER A C 1
ATOM 624 O O . SER A 1 79 ? 2.982 7.728 3.181 1.00 97.94 79 SER A O 1
ATOM 626 N N . THR A 1 80 ? 3.316 7.062 5.295 1.00 96.12 80 THR A N 1
ATOM 627 C CA . THR A 1 80 ? 1.949 7.342 5.758 1.00 96.12 80 THR A CA 1
ATOM 628 C C . THR A 1 80 ? 1.948 8.428 6.826 1.00 96.12 80 THR A C 1
ATOM 630 O O . THR A 1 80 ? 2.669 8.314 7.820 1.00 96.12 80 THR A O 1
ATOM 633 N N . TYR A 1 81 ? 1.098 9.438 6.665 1.00 95.56 81 TYR A N 1
ATOM 634 C CA . TYR A 1 81 ? 0.894 10.519 7.631 1.00 95.56 81 TYR A CA 1
ATOM 635 C C . TYR A 1 81 ? -0.556 10.526 8.114 1.00 95.56 81 TYR A C 1
ATOM 637 O O . TYR A 1 81 ? -1.451 10.182 7.351 1.00 95.56 81 TYR A O 1
ATOM 645 N N . TYR A 1 82 ? -0.805 10.910 9.368 1.00 91.94 82 TYR A N 1
ATOM 646 C CA . TYR A 1 82 ? -2.164 11.001 9.915 1.00 91.94 82 TYR A CA 1
ATOM 647 C C . TYR A 1 82 ? -2.558 12.455 10.130 1.00 91.94 82 TYR A C 1
ATOM 649 O O . TYR A 1 82 ? -1.756 13.216 10.678 1.00 91.94 82 TYR A O 1
ATOM 657 N N . PHE A 1 83 ? -3.794 12.792 9.771 1.00 80.19 83 PHE A N 1
ATOM 658 C CA . PHE A 1 83 ? -4.392 14.109 9.982 1.00 80.19 83 PHE A CA 1
ATOM 659 C C . PHE A 1 83 ? -5.796 13.990 10.579 1.00 80.19 83 PHE A C 1
ATOM 661 O O . PHE A 1 83 ? -6.485 12.972 10.322 1.00 80.19 83 PHE A O 1
#

InterPro domains:
  IPR055414 Disease resistance R13L4/SHOC-2-like, LRR domain [PF23598] (1-77)

Foldseek 3Di:
DDPPPQPAQCQEEEDEDELVCPVPHDDDLCVLAPQSHLNYAAYEYEYEPPVVDDPVSVVSNVVSNQVNLCPHPNSHHYHYHYD